Protein AF-A0A941UZP4-F1 (afdb_monomer_lite)

Foldseek 3Di:
DVCVVPNLVLQFPCVDPVVVPDDPVLVPPDDSVSSVVVCVVPVSRGADDWDDDVVDIDGHDDPVCVVVVDDD

pLDDT: mean 87.27, std 8.29, range [61.06, 95.88]

Structure (mmCIF, N/CA/C/O backbone):
data_AF-A0A941UZP4-F1
#
_entry.id   AF-A0A941UZP4-F1
#
loop_
_atom_site.group_PDB
_atom_site.id
_atom_site.type_symbol
_atom_site.label_atom_id
_atom_site.label_alt_id
_atom_site.label_comp_id
_atom_site.label_asym_id
_atom_site.label_entity_id
_atom_site.label_seq_id
_atom_site.pdbx_PDB_ins_code
_atom_site.Cartn_x
_atom_site.Cartn_y
_atom_site.Cartn_z
_atom_site.occupancy
_atom_site.B_iso_or_equiv
_atom_site.auth_seq_id
_atom_site.auth_comp_id
_atom_site.auth_asym_id
_atom_site.auth_atom_id
_atom_site.pdbx_PDB_model_num
ATOM 1 N N . MET A 1 1 ? -1.978 -14.040 -7.257 1.00 66.69 1 MET A N 1
ATOM 2 C CA . MET A 1 1 ? -2.313 -12.858 -6.420 1.00 66.69 1 MET A CA 1
ATOM 3 C C . MET A 1 1 ? -1.033 -12.295 -5.828 1.00 66.69 1 MET A C 1
ATOM 5 O O . MET A 1 1 ? -0.371 -13.006 -5.080 1.00 66.69 1 MET A O 1
ATOM 9 N N . TRP A 1 2 ? -0.715 -11.033 -6.117 1.00 75.31 2 TRP A N 1
ATOM 10 C CA . TRP A 1 2 ? 0.518 -10.351 -5.698 1.00 75.31 2 TRP A CA 1
ATOM 11 C C . TRP A 1 2 ? 0.841 -10.469 -4.200 1.00 75.31 2 TRP A C 1
ATOM 13 O O . TRP A 1 2 ? 1.982 -10.725 -3.823 1.00 75.31 2 TRP A O 1
ATOM 23 N N . ALA A 1 3 ? -0.177 -10.381 -3.337 1.00 76.06 3 ALA A N 1
ATOM 24 C CA . ALA A 1 3 ? -0.011 -10.494 -1.886 1.00 76.06 3 ALA A CA 1
ATOM 25 C C . ALA A 1 3 ? 0.519 -11.864 -1.421 1.00 76.06 3 ALA A C 1
ATOM 27 O O . ALA A 1 3 ? 1.105 -11.936 -0.346 1.00 76.06 3 ALA A O 1
ATOM 28 N N . LYS A 1 4 ? 0.345 -12.933 -2.217 1.00 74.19 4 LYS A N 1
ATOM 29 C CA . LYS A 1 4 ? 0.909 -14.264 -1.931 1.00 74.19 4 LYS A CA 1
ATOM 30 C C . LYS A 1 4 ? 2.394 -14.376 -2.303 1.00 74.19 4 LYS A C 1
ATOM 32 O O . LYS A 1 4 ? 3.076 -15.198 -1.713 1.00 74.19 4 LYS A O 1
ATOM 37 N N . HIS A 1 5 ? 2.880 -13.570 -3.254 1.00 72.50 5 HIS A N 1
ATOM 38 C CA . HIS A 1 5 ? 4.274 -13.617 -3.722 1.00 72.50 5 HIS A CA 1
ATOM 39 C C . HIS A 1 5 ? 5.207 -12.718 -2.898 1.00 72.50 5 HIS A C 1
ATOM 41 O O . HIS A 1 5 ? 6.278 -13.160 -2.506 1.00 72.50 5 HIS A O 1
ATOM 47 N N . LEU A 1 6 ? 4.810 -11.469 -2.614 1.00 78.00 6 LEU A N 1
ATOM 48 C CA . LEU A 1 6 ? 5.6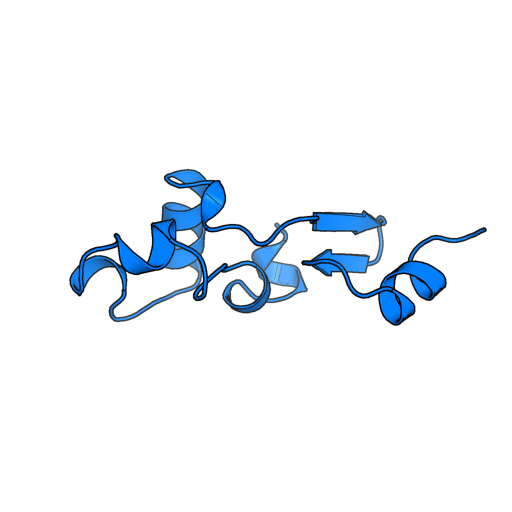63 -10.484 -1.915 1.00 78.00 6 LEU A CA 1
ATOM 49 C C . LEU A 1 6 ? 5.212 -10.151 -0.487 1.00 78.00 6 LEU A C 1
ATOM 51 O O . LEU A 1 6 ? 5.849 -9.349 0.201 1.00 78.00 6 LEU A O 1
ATOM 55 N N . GLY A 1 7 ? 4.078 -10.705 -0.057 1.00 84.12 7 GLY A N 1
ATOM 56 C CA . GLY A 1 7 ? 3.396 -10.287 1.161 1.00 84.12 7 GLY A CA 1
ATOM 57 C C . GLY A 1 7 ? 2.624 -8.975 0.983 1.00 84.12 7 GLY A C 1
ATOM 58 O O . GLY A 1 7 ? 3.056 -8.022 0.332 1.00 84.12 7 GLY A O 1
ATOM 59 N N . TRP A 1 8 ? 1.452 -8.895 1.610 1.00 88.44 8 TRP A N 1
ATOM 60 C CA . TRP A 1 8 ? 0.573 -7.721 1.537 1.00 88.44 8 TRP A CA 1
ATOM 61 C C . TRP A 1 8 ? 1.204 -6.438 2.104 1.00 88.44 8 TRP A C 1
ATOM 63 O O . TRP A 1 8 ? 0.891 -5.347 1.635 1.00 88.44 8 TRP A O 1
ATOM 73 N N . LYS A 1 9 ? 2.126 -6.551 3.071 1.00 89.75 9 LYS A N 1
ATOM 74 C CA . LYS A 1 9 ? 2.831 -5.401 3.667 1.00 89.75 9 LYS A CA 1
ATOM 75 C C . LYS A 1 9 ? 3.683 -4.646 2.644 1.00 89.75 9 LYS A C 1
ATOM 77 O O . LYS A 1 9 ? 3.808 -3.427 2.722 1.00 89.75 9 LYS A O 1
ATOM 82 N N . THR A 1 10 ? 4.252 -5.362 1.676 1.00 88.88 10 THR A N 1
ATOM 83 C CA . THR A 1 10 ? 5.073 -4.771 0.614 1.00 88.88 10 THR A CA 1
ATOM 84 C C . THR A 1 10 ? 4.211 -3.940 -0.333 1.00 88.88 10 THR A C 1
ATOM 86 O O . THR A 1 10 ? 4.601 -2.823 -0.677 1.00 88.88 10 THR A O 1
ATOM 89 N N . LEU A 1 11 ? 3.016 -4.443 -0.664 1.00 90.38 11 LEU A N 1
ATOM 90 C CA . LEU A 1 11 ? 2.016 -3.782 -1.511 1.00 90.38 11 LEU A CA 1
ATOM 91 C C . LEU A 1 11 ? 1.360 -2.575 -0.841 1.00 90.38 11 LEU A C 1
ATOM 93 O O . LEU A 1 11 ? 1.055 -1.600 -1.521 1.00 90.38 11 LEU A O 1
ATOM 97 N N . LEU A 1 12 ? 1.164 -2.617 0.476 1.00 92.38 12 LEU A N 1
ATOM 98 C CA . LEU A 1 12 ? 0.460 -1.572 1.206 1.00 92.38 12 LEU A CA 1
ATOM 99 C C . LEU A 1 12 ? 1.276 -0.270 1.299 1.00 92.38 12 LEU A C 1
ATOM 101 O O . LEU A 1 12 ? 2.398 -0.227 1.811 1.00 92.38 12 LEU A O 1
ATOM 105 N N . ASN A 1 13 ? 0.668 0.834 0.881 1.00 94.12 13 ASN A N 1
ATOM 106 C CA . ASN A 1 13 ? 1.189 2.185 1.012 1.00 94.12 13 ASN A CA 1
ATOM 107 C C . ASN A 1 13 ? 0.816 2.807 2.369 1.00 94.12 13 ASN A C 1
ATOM 109 O O . ASN A 1 13 ? 0.027 3.749 2.446 1.00 94.12 13 ASN A O 1
ATOM 113 N N . ALA A 1 14 ? 1.444 2.324 3.444 1.00 91.00 14 ALA A N 1
ATOM 114 C CA . ALA A 1 14 ? 1.247 2.856 4.800 1.00 91.00 14 ALA A CA 1
ATOM 115 C C . ALA A 1 14 ? 1.724 4.318 4.982 1.00 91.00 14 ALA A C 1
ATOM 117 O O . ALA A 1 14 ? 1.437 4.958 5.989 1.00 91.00 14 ALA A O 1
ATOM 118 N N . LYS A 1 15 ? 2.456 4.873 4.004 1.00 90.62 15 LYS A N 1
ATOM 119 C CA . LYS A 1 15 ? 2.903 6.278 3.994 1.00 90.62 15 LYS A CA 1
ATOM 120 C C . LYS A 1 15 ? 1.978 7.190 3.177 1.00 90.62 15 LYS A C 1
ATOM 122 O O . LYS A 1 15 ? 2.215 8.399 3.131 1.00 90.62 15 LYS A O 1
ATOM 127 N N . GLY A 1 16 ? 0.951 6.642 2.525 1.00 91.19 16 GLY A N 1
ATOM 128 C CA . GLY A 1 16 ? 0.022 7.380 1.671 1.00 91.19 16 GLY A CA 1
ATOM 129 C C . GLY A 1 16 ? -1.006 8.195 2.456 1.00 91.19 16 GLY A C 1
ATOM 130 O O . GLY A 1 16 ? -1.273 7.943 3.630 1.00 91.19 16 GLY A O 1
ATOM 131 N N . THR A 1 17 ? -1.613 9.188 1.806 1.00 94.31 17 THR A N 1
ATOM 132 C CA . THR A 1 17 ? -2.693 9.992 2.405 1.00 94.31 17 THR A CA 1
ATOM 133 C C . THR A 1 17 ? -3.938 9.156 2.676 1.00 94.31 17 THR A C 1
ATOM 135 O O . THR A 1 17 ? -4.561 9.330 3.714 1.00 94.31 17 THR A O 1
ATOM 138 N N . THR A 1 18 ? -4.267 8.211 1.794 1.00 94.25 18 THR A N 1
ATOM 139 C CA . THR A 1 18 ? -5.402 7.299 1.983 1.00 94.25 18 THR A CA 1
ATOM 140 C C . THR A 1 18 ? -5.251 6.447 3.235 1.00 94.25 18 THR A C 1
ATOM 142 O O . THR A 1 18 ? -6.203 6.349 3.992 1.00 94.25 18 THR A O 1
ATOM 145 N N . TRP A 1 19 ? -4.053 5.918 3.512 1.00 94.56 19 TRP A N 1
ATOM 146 C CA . TRP A 1 19 ? -3.800 5.166 4.744 1.00 94.56 19 TRP A CA 1
ATOM 147 C C . TRP A 1 19 ? -4.045 6.023 5.987 1.00 94.56 19 TRP A C 1
ATOM 149 O O . TRP A 1 19 ? -4.755 5.606 6.891 1.00 94.56 19 TRP A O 1
ATOM 159 N N . ARG A 1 20 ? -3.533 7.262 5.996 1.00 94.25 20 ARG A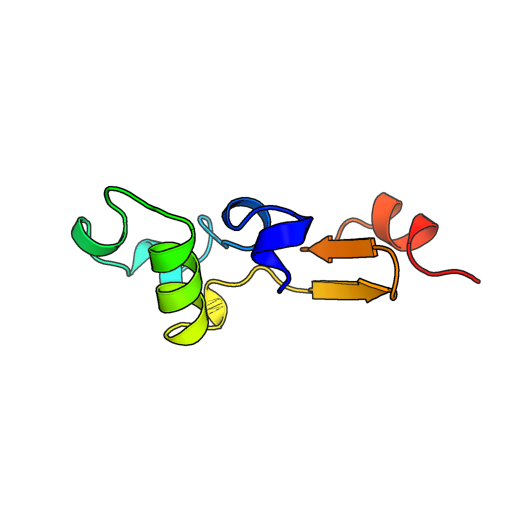 N 1
ATOM 160 C CA . ARG A 1 20 ? -3.743 8.203 7.110 1.00 94.25 20 ARG A CA 1
ATOM 161 C C . ARG A 1 20 ? -5.206 8.609 7.313 1.00 94.25 20 ARG A C 1
ATOM 163 O O . ARG A 1 20 ? -5.546 9.057 8.398 1.00 94.25 20 ARG A O 1
ATOM 170 N N . LYS A 1 21 ? -6.045 8.500 6.277 1.00 94.69 21 LYS A N 1
ATOM 171 C CA . LYS A 1 21 ? -7.486 8.785 6.343 1.00 94.69 21 LYS A CA 1
ATOM 172 C C . LYS A 1 21 ? -8.312 7.596 6.840 1.00 94.69 21 LYS A C 1
ATOM 174 O O . LYS A 1 21 ? -9.484 7.790 7.141 1.00 94.69 21 LYS A O 1
ATOM 179 N N . LEU A 1 22 ? -7.736 6.393 6.902 1.00 93.94 22 LEU A N 1
ATOM 180 C CA . LEU A 1 22 ? -8.423 5.237 7.468 1.00 93.94 22 LEU A CA 1
ATOM 181 C C . LEU A 1 22 ? -8.648 5.444 8.964 1.00 93.94 22 LEU A C 1
ATOM 183 O O . LEU A 1 22 ? -7.777 5.957 9.670 1.00 93.94 22 LEU A O 1
ATOM 187 N N . THR A 1 23 ? -9.794 4.980 9.438 1.00 95.31 23 THR A N 1
ATOM 188 C CA . THR A 1 23 ? -10.131 4.958 10.864 1.00 95.31 23 THR A CA 1
ATOM 189 C C . THR A 1 23 ? -9.157 4.069 11.657 1.00 95.31 23 THR A C 1
ATOM 191 O O . THR A 1 23 ? -8.549 3.154 11.083 1.00 95.31 23 THR A O 1
ATOM 194 N N . PRO A 1 24 ? -8.989 4.294 12.974 1.00 93.44 24 PRO A N 1
ATOM 195 C CA . PRO A 1 24 ? -8.180 3.422 13.828 1.00 93.44 24 PRO A CA 1
ATOM 196 C C . PRO A 1 24 ? -8.590 1.945 13.728 1.00 93.44 24 PRO A C 1
ATOM 198 O O . PRO A 1 24 ?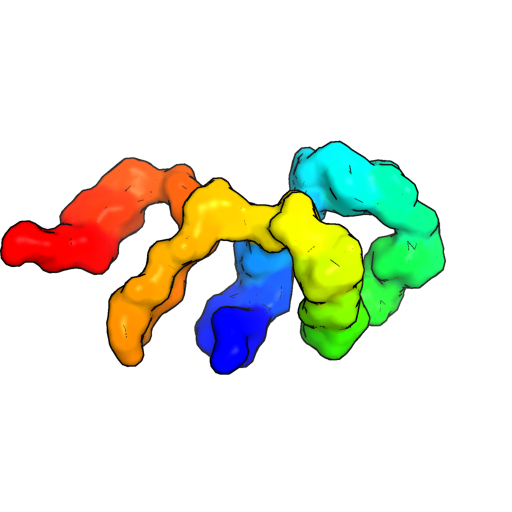 -7.731 1.067 13.638 1.00 93.44 24 PRO A O 1
ATOM 201 N N . GLU A 1 25 ? -9.890 1.669 13.639 1.00 93.50 25 GLU A N 1
ATOM 202 C CA . GLU A 1 25 ? -10.459 0.322 13.531 1.00 93.50 25 GLU A CA 1
ATOM 203 C C . GLU A 1 25 ? -10.083 -0.337 12.200 1.00 93.50 25 GLU A C 1
ATOM 205 O O . GLU A 1 25 ? -9.789 -1.535 12.140 1.00 93.50 25 GLU A O 1
ATOM 210 N N . GLN A 1 26 ? -10.035 0.440 11.113 1.00 92.81 26 GLN A N 1
ATOM 211 C CA . GLN A 1 26 ? -9.550 -0.046 9.822 1.00 92.81 26 GLN A CA 1
ATOM 212 C C . GLN A 1 26 ? -8.049 -0.361 9.860 1.00 92.81 26 GLN A C 1
ATOM 214 O O . GLN A 1 26 ? -7.633 -1.316 9.206 1.00 92.81 26 GLN A O 1
ATOM 219 N N . GLN A 1 27 ? -7.244 0.371 10.634 1.00 92.50 27 GLN A N 1
ATOM 220 C CA . GLN A 1 27 ? -5.794 0.146 10.736 1.00 92.50 27 GLN A CA 1
ATOM 221 C C . GLN A 1 27 ? -5.407 -0.978 11.717 1.00 92.50 27 GLN A C 1
ATOM 223 O O . GLN A 1 27 ? -4.362 -1.607 11.532 1.00 92.50 27 GLN A O 1
ATOM 228 N N . ALA A 1 28 ? -6.236 -1.252 12.727 1.00 93.00 28 ALA A N 1
ATOM 229 C CA . ALA A 1 28 ? -5.993 -2.274 13.748 1.00 93.00 28 ALA A CA 1
ATOM 230 C C . ALA A 1 28 ? -6.014 -3.713 13.193 1.00 93.00 28 ALA A C 1
ATOM 232 O O . ALA A 1 28 ? -6.626 -3.979 12.154 1.00 93.00 28 ALA A O 1
ATOM 233 N N . ASP A 1 29 ? -5.345 -4.639 13.892 1.00 91.38 29 ASP A N 1
ATOM 234 C CA . ASP A 1 29 ? -5.356 -6.094 13.644 1.00 91.38 29 ASP A CA 1
ATOM 235 C C . ASP A 1 29 ? -5.228 -6.480 12.164 1.00 91.38 29 ASP A C 1
ATOM 237 O O . ASP A 1 29 ? -5.976 -7.295 11.616 1.00 91.38 29 ASP A O 1
ATOM 241 N N . MET A 1 30 ? -4.296 -5.822 11.472 1.00 92.94 30 MET A N 1
ATOM 242 C CA . MET A 1 30 ? -4.197 -5.929 10.025 1.00 92.94 30 MET A CA 1
ATOM 243 C C . MET A 1 30 ? -3.761 -7.334 9.592 1.00 92.94 30 MET A C 1
ATOM 245 O O . MET A 1 30 ? -2.633 -7.768 9.835 1.00 92.94 30 MET A O 1
ATOM 249 N N . THR A 1 31 ? -4.650 -8.019 8.875 1.00 93.62 31 THR A N 1
ATOM 250 C CA . THR A 1 31 ? -4.394 -9.320 8.248 1.00 93.62 31 THR A CA 1
ATOM 251 C C . THR A 1 31 ? -4.219 -9.172 6.740 1.00 93.62 31 THR A C 1
ATOM 253 O O . THR A 1 31 ? -4.591 -8.160 6.148 1.00 93.62 31 THR A O 1
ATOM 256 N N . GLN A 1 32 ? -3.706 -10.213 6.080 1.00 92.50 32 GLN A N 1
ATOM 257 C CA . GLN A 1 32 ? -3.622 -10.229 4.619 1.00 92.50 32 GLN A CA 1
ATOM 258 C C . GLN A 1 32 ? -4.991 -10.045 3.956 1.00 92.50 32 GLN A C 1
ATOM 260 O O . GLN A 1 32 ? -5.101 -9.286 2.997 1.00 92.50 32 GLN A O 1
ATOM 265 N N . ALA A 1 33 ? -6.025 -10.723 4.461 1.00 92.88 33 ALA A N 1
ATOM 266 C CA . ALA A 1 33 ? -7.373 -10.627 3.912 1.00 92.88 33 ALA A CA 1
ATOM 267 C C . ALA A 1 33 ? -7.926 -9.203 4.053 1.00 92.88 33 ALA A C 1
ATOM 269 O O . ALA A 1 33 ? -8.395 -8.630 3.070 1.00 92.88 33 ALA A O 1
ATOM 270 N N . LYS A 1 34 ? -7.777 -8.601 5.241 1.00 94.50 34 LYS A N 1
ATOM 271 C CA . LYS A 1 34 ? -8.199 -7.220 5.507 1.00 94.50 34 LYS A CA 1
ATOM 272 C C . LYS A 1 34 ? -7.446 -6.219 4.631 1.00 94.50 34 LYS A C 1
ATOM 274 O O . LYS A 1 34 ? -8.064 -5.359 4.013 1.00 94.50 34 LYS A O 1
ATOM 279 N N . ALA A 1 35 ? -6.128 -6.367 4.515 1.00 93.50 35 ALA A N 1
ATOM 280 C CA . ALA A 1 35 ? -5.308 -5.494 3.685 1.00 93.50 35 ALA A CA 1
ATOM 281 C C . ALA A 1 35 ? -5.687 -5.586 2.200 1.00 93.50 35 ALA A C 1
ATOM 283 O O . ALA A 1 35 ? -5.767 -4.562 1.530 1.00 93.50 35 ALA A O 1
ATOM 284 N N . VAL A 1 36 ? -5.940 -6.794 1.681 1.00 92.62 36 VAL A N 1
ATOM 285 C CA . VAL A 1 36 ? -6.402 -6.983 0.297 1.00 92.62 36 VAL A CA 1
ATOM 286 C C . VAL A 1 36 ? -7.778 -6.355 0.090 1.00 92.62 36 VAL A C 1
ATOM 288 O O . VAL A 1 36 ? -7.946 -5.639 -0.890 1.00 92.62 36 VAL A O 1
ATOM 291 N N . ALA A 1 37 ? -8.723 -6.550 1.014 1.00 94.44 37 ALA A N 1
ATOM 292 C CA . ALA A 1 37 ? -10.043 -5.924 0.933 1.00 94.44 37 ALA A CA 1
ATOM 293 C C . ALA A 1 37 ? -9.941 -4.390 0.890 1.00 94.44 37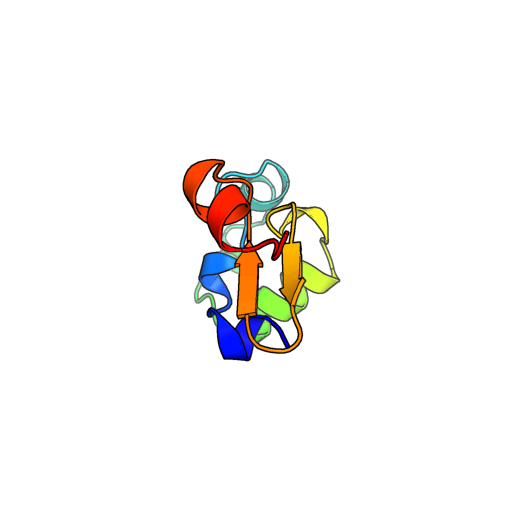 ALA A C 1
ATOM 295 O O . ALA A 1 37 ? -10.479 -3.766 -0.022 1.00 94.44 37 ALA A O 1
ATOM 296 N N . LEU A 1 38 ? -9.152 -3.794 1.791 1.00 95.12 38 LEU A N 1
ATOM 297 C CA . LEU A 1 38 ? -8.906 -2.350 1.803 1.00 95.12 38 LEU A CA 1
ATOM 298 C C . LEU A 1 38 ? -8.203 -1.861 0.531 1.00 95.12 38 LEU A C 1
ATOM 300 O O . LEU A 1 38 ? -8.513 -0.783 0.045 1.00 95.12 38 LEU A O 1
ATOM 304 N N . MET A 1 39 ? -7.260 -2.623 -0.027 1.00 94.38 39 MET A N 1
ATOM 305 C CA . MET A 1 39 ? -6.585 -2.265 -1.282 1.00 94.38 39 MET A CA 1
ATOM 306 C C . MET A 1 39 ? -7.508 -2.358 -2.507 1.00 94.38 39 MET A C 1
ATOM 308 O O . MET A 1 39 ? -7.299 -1.620 -3.468 1.00 94.38 39 MET A O 1
ATOM 312 N N . VAL A 1 40 ? -8.512 -3.240 -2.483 1.00 93.81 40 VAL A N 1
ATOM 313 C CA . VAL A 1 40 ? -9.559 -3.314 -3.515 1.00 93.81 40 VAL A CA 1
ATOM 314 C C . VAL A 1 40 ? -10.517 -2.131 -3.388 1.00 93.81 40 VAL A C 1
ATOM 316 O O . VAL A 1 40 ? -10.823 -1.491 -4.390 1.00 93.81 40 VAL A O 1
ATOM 319 N N . GLU A 1 41 ? -10.948 -1.814 -2.166 1.00 95.88 41 GLU A N 1
ATOM 320 C CA . GLU A 1 41 ? -11.834 -0.679 -1.875 1.00 95.88 41 GLU A CA 1
ATOM 321 C C . GLU A 1 41 ? -11.151 0.669 -2.156 1.00 95.88 41 GLU A C 1
ATOM 323 O O . GLU A 1 41 ? -11.739 1.569 -2.754 1.00 95.88 41 GLU A O 1
ATOM 328 N N . TYR A 1 42 ? -9.873 0.787 -1.793 1.00 95.31 42 TYR A N 1
ATOM 329 C CA . TYR A 1 42 ? -9.060 1.984 -1.966 1.00 95.31 42 TYR A CA 1
ATOM 330 C C . TYR A 1 42 ? -7.779 1.675 -2.761 1.00 95.31 42 TYR A C 1
ATOM 332 O O . TYR A 1 42 ? -6.702 1.510 -2.177 1.00 95.31 42 TYR A O 1
ATOM 340 N N . PRO A 1 43 ? -7.824 1.681 -4.107 1.00 93.69 43 PRO A N 1
ATOM 341 C CA . PRO A 1 43 ? -6.673 1.333 -4.950 1.00 93.69 43 PRO A CA 1
ATOM 342 C C . PRO A 1 43 ? -5.422 2.209 -4.773 1.00 93.69 43 PRO A C 1
ATOM 344 O O . PRO A 1 43 ? -4.332 1.825 -5.203 1.00 93.69 43 PRO A O 1
ATOM 347 N N . SER A 1 44 ? -5.544 3.394 -4.165 1.00 94.25 44 SER A N 1
ATOM 348 C CA . SER A 1 44 ? -4.415 4.265 -3.796 1.00 94.25 44 SER A CA 1
ATOM 349 C C . SER A 1 44 ? -3.618 3.761 -2.584 1.00 94.25 44 SER A C 1
ATOM 351 O O . SER A 1 44 ? -2.511 4.245 -2.334 1.00 94.25 44 SER A O 1
ATOM 353 N N . LEU A 1 45 ? -4.146 2.779 -1.841 1.00 94.62 45 LEU A N 1
ATOM 354 C CA . LEU A 1 45 ? -3.410 2.043 -0.811 1.00 94.62 45 LEU A CA 1
ATOM 355 C C . LEU A 1 45 ? -2.399 1.060 -1.399 1.00 94.62 45 LEU A C 1
ATOM 357 O O . LEU A 1 45 ? -1.575 0.544 -0.652 1.00 94.62 45 LEU A O 1
ATOM 361 N N . ILE A 1 46 ? -2.420 0.806 -2.705 1.00 93.38 46 ILE A N 1
ATOM 362 C CA . ILE A 1 46 ? -1.422 -0.029 -3.371 1.00 93.38 46 ILE A CA 1
ATOM 363 C C . ILE A 1 46 ? -0.244 0.867 -3.773 1.00 93.38 46 ILE A C 1
ATOM 365 O O . ILE A 1 46 ? -0.430 1.869 -4.467 1.00 93.38 46 ILE A O 1
ATOM 369 N N . LYS A 1 47 ? 0.978 0.528 -3.347 1.00 92.06 47 LYS A N 1
ATOM 370 C CA . LYS A 1 47 ? 2.205 1.199 -3.807 1.00 92.06 47 LYS A CA 1
ATOM 371 C C . LYS A 1 47 ? 2.342 1.049 -5.319 1.00 92.06 47 LYS A C 1
ATOM 373 O O . LYS A 1 47 ? 2.129 -0.031 -5.856 1.00 92.06 47 LYS A O 1
ATOM 378 N N . ARG A 1 48 ? 2.733 2.130 -5.994 1.00 90.62 48 ARG A N 1
ATOM 379 C CA . ARG A 1 48 ? 2.928 2.173 -7.448 1.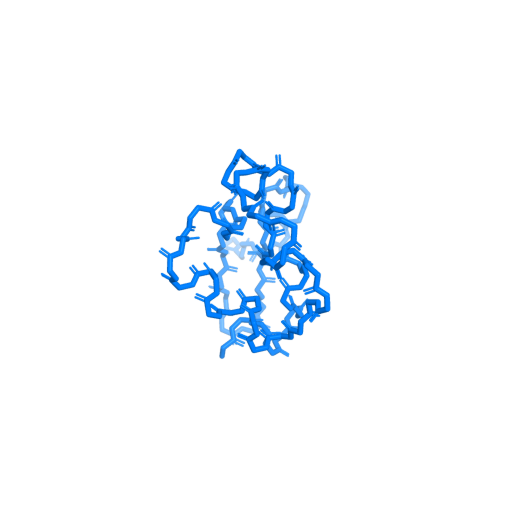00 90.62 48 ARG A CA 1
ATOM 380 C C . ARG A 1 48 ? 4.343 2.664 -7.785 1.00 90.62 48 ARG A C 1
ATOM 382 O O . ARG A 1 48 ? 4.875 3.460 -7.009 1.00 90.62 48 ARG A O 1
ATOM 389 N N . PRO A 1 49 ? 4.933 2.244 -8.919 1.00 91.19 49 PRO A N 1
ATOM 390 C CA . PRO A 1 49 ? 4.426 1.245 -9.872 1.00 91.19 49 PRO A CA 1
ATOM 391 C C . PRO A 1 49 ? 4.395 -0.181 -9.293 1.00 91.19 49 PRO A C 1
ATOM 393 O O . PRO A 1 49 ? 5.062 -0.464 -8.304 1.00 91.19 49 PRO A O 1
ATOM 396 N N . VAL A 1 50 ? 3.596 -1.063 -9.898 1.00 88.62 50 VAL A N 1
ATOM 397 C CA . VAL A 1 50 ? 3.675 -2.517 -9.689 1.00 88.62 50 VAL A CA 1
ATOM 398 C C . VAL A 1 50 ? 4.045 -3.120 -11.034 1.00 88.62 50 VAL A C 1
ATOM 400 O O . VAL A 1 50 ? 3.314 -2.924 -12.003 1.00 88.62 50 VAL A O 1
ATOM 403 N N . VAL A 1 51 ? 5.188 -3.793 -11.103 1.00 88.00 51 VAL A N 1
ATOM 404 C CA . VAL A 1 51 ? 5.701 -4.409 -12.329 1.00 88.00 51 VAL A CA 1
ATOM 405 C C . VAL A 1 51 ? 5.797 -5.905 -12.098 1.00 88.00 51 VAL A C 1
ATOM 407 O O . VAL A 1 51 ? 6.457 -6.349 -11.165 1.00 88.00 51 VAL A O 1
ATOM 410 N N . GLU A 1 52 ? 5.127 -6.680 -12.938 1.00 84.69 52 GLU A N 1
ATOM 411 C CA . GLU A 1 52 ? 5.145 -8.138 -12.897 1.00 84.69 52 GLU A CA 1
ATOM 412 C C . GLU A 1 52 ? 5.822 -8.656 -14.163 1.00 84.69 52 GLU A C 1
ATOM 414 O O . GLU A 1 52 ? 5.405 -8.344 -15.278 1.00 84.69 52 GLU A O 1
ATOM 419 N N . THR A 1 53 ? 6.870 -9.448 -13.988 1.00 78.31 53 THR A N 1
ATOM 420 C CA . THR A 1 53 ? 7.333 -10.400 -14.994 1.00 78.31 53 THR A CA 1
ATOM 421 C C . THR A 1 53 ? 6.783 -11.764 -14.587 1.00 78.31 53 THR A C 1
ATOM 423 O O . THR A 1 53 ? 6.553 -12.007 -13.405 1.00 78.31 53 THR A O 1
ATOM 426 N N . GLY A 1 54 ? 6.570 -12.695 -15.520 1.00 74.31 54 GLY A N 1
ATOM 427 C CA . GLY A 1 54 ? 5.977 -14.006 -15.193 1.00 74.31 54 GLY A CA 1
AT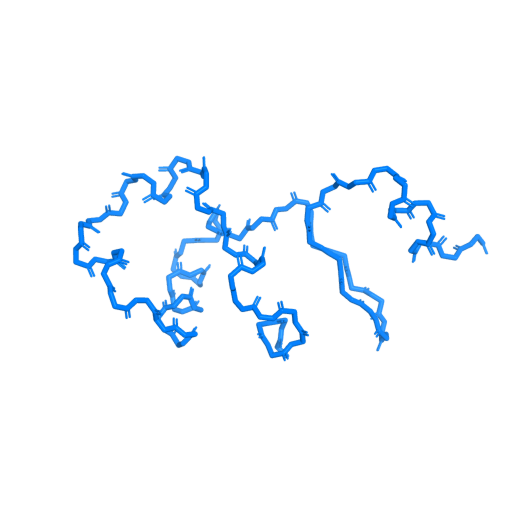OM 428 C C . GLY A 1 54 ? 6.700 -14.810 -14.091 1.00 74.31 54 GLY A C 1
ATOM 429 O O . GLY A 1 54 ? 6.169 -15.814 -13.629 1.00 74.31 54 GLY A O 1
ATOM 430 N N . GLN A 1 55 ? 7.892 -14.379 -13.661 1.00 75.38 55 GLN A N 1
ATOM 431 C CA . GLN A 1 55 ? 8.691 -14.984 -12.594 1.00 75.38 55 GLN A CA 1
ATOM 432 C C . GLN A 1 55 ? 8.885 -14.073 -11.371 1.00 75.38 55 GLN A C 1
ATOM 434 O O . GLN A 1 55 ? 9.205 -14.574 -10.292 1.00 75.38 55 GLN A O 1
ATOM 439 N N . GLN A 1 56 ? 8.727 -12.752 -11.505 1.00 78.69 56 GLN A N 1
ATOM 440 C CA . GLN A 1 56 ? 9.068 -11.797 -10.452 1.00 78.69 56 GLN A CA 1
ATOM 441 C C . GLN A 1 56 ? 8.061 -10.648 -10.374 1.00 78.69 56 GLN A C 1
ATOM 443 O O . GLN A 1 56 ? 7.475 -10.225 -11.361 1.00 78.69 56 GLN A O 1
ATOM 448 N N . LEU A 1 57 ? 7.894 -10.093 -9.178 1.00 85.25 57 LEU A N 1
ATOM 449 C CA . LEU A 1 57 ? 7.039 -8.939 -8.935 1.00 85.25 57 LEU A CA 1
ATOM 450 C C . LEU A 1 57 ? 7.875 -7.855 -8.257 1.00 85.25 57 LEU A C 1
ATOM 452 O O . LEU A 1 57 ? 8.617 -8.141 -7.318 1.00 85.25 57 LEU A O 1
ATOM 456 N N . LEU A 1 58 ? 7.729 -6.616 -8.708 1.00 86.00 58 LEU A N 1
ATOM 457 C CA . LEU A 1 58 ? 8.392 -5.445 -8.156 1.00 86.00 58 LEU A CA 1
ATOM 458 C C . LEU A 1 58 ? 7.345 -4.391 -7.803 1.00 86.00 58 LEU A C 1
ATOM 460 O O . LEU A 1 58 ? 6.406 -4.139 -8.556 1.00 86.00 58 LEU A O 1
ATOM 464 N N . VAL A 1 59 ? 7.486 -3.798 -6.619 1.00 88.81 59 VAL A N 1
ATOM 465 C CA . VAL A 1 59 ? 6.521 -2.849 -6.056 1.00 88.81 59 VAL A CA 1
ATOM 466 C C . VAL A 1 59 ? 7.248 -1.584 -5.615 1.00 88.81 59 VAL A C 1
ATOM 468 O O . VAL A 1 59 ? 8.147 -1.640 -4.777 1.00 88.81 59 VAL A O 1
ATOM 471 N N . GLY A 1 60 ? 6.801 -0.436 -6.119 1.00 85.00 60 GLY A N 1
ATOM 472 C CA . GLY A 1 60 ? 7.502 0.841 -5.995 1.00 85.00 60 GLY A CA 1
ATOM 473 C C . GLY A 1 60 ? 8.539 1.027 -7.101 1.00 85.00 60 GLY A C 1
ATOM 474 O O . GLY A 1 60 ? 8.695 0.166 -7.955 1.00 85.00 60 GLY A O 1
ATOM 475 N N . PHE A 1 61 ? 9.219 2.173 -7.110 1.00 83.69 61 PHE A N 1
ATOM 476 C CA . PHE A 1 61 ? 10.296 2.461 -8.055 1.00 83.69 61 PHE A CA 1
ATOM 477 C C . PHE A 1 61 ? 11.622 2.552 -7.308 1.00 83.69 61 PHE A C 1
ATOM 479 O O . PHE A 1 61 ? 11.784 3.396 -6.430 1.00 83.69 61 PHE A O 1
ATOM 486 N N . ASP A 1 62 ? 12.548 1.678 -7.681 1.00 84.00 62 ASP A N 1
ATOM 487 C CA . ASP A 1 62 ? 13.947 1.716 -7.275 1.00 84.00 62 ASP A CA 1
ATOM 488 C C . ASP A 1 62 ? 14.794 1.577 -8.553 1.00 84.00 62 ASP A C 1
ATOM 490 O O . ASP A 1 62 ? 14.654 0.563 -9.242 1.00 84.00 62 ASP A O 1
ATOM 494 N N . PRO A 1 63 ? 15.630 2.572 -8.908 1.00 84.12 63 PRO A N 1
ATOM 495 C CA . PRO A 1 63 ? 16.400 2.555 -10.151 1.00 84.12 63 PRO A CA 1
ATOM 496 C C . PRO A 1 63 ? 17.341 1.353 -10.302 1.00 84.12 63 PRO A C 1
ATOM 498 O O . PRO A 1 63 ? 17.488 0.835 -11.409 1.00 84.12 63 PRO A O 1
ATOM 501 N N . GLN A 1 64 ? 17.974 0.902 -9.214 1.00 84.00 64 GLN A N 1
ATOM 502 C CA . GLN A 1 64 ? 18.921 -0.218 -9.245 1.00 84.00 64 GLN A CA 1
ATOM 503 C C . GLN A 1 64 ? 18.182 -1.541 -9.450 1.00 84.00 64 GLN A C 1
ATOM 505 O O . GLN A 1 64 ? 18.594 -2.367 -10.271 1.00 84.00 64 GLN A O 1
ATOM 510 N N . MET A 1 65 ? 17.055 -1.715 -8.756 1.00 81.44 65 MET A N 1
ATOM 511 C CA . MET A 1 65 ? 16.200 -2.886 -8.939 1.00 81.44 65 MET A CA 1
ATOM 512 C C . MET A 1 65 ? 15.593 -2.899 -10.343 1.00 81.44 65 MET A C 1
ATOM 514 O O . MET A 1 65 ? 15.680 -3.914 -11.024 1.00 81.44 65 MET A O 1
ATOM 518 N N . PHE A 1 66 ? 15.052 -1.774 -10.823 1.00 83.81 66 PHE A N 1
ATOM 519 C CA . PHE A 1 66 ? 14.456 -1.674 -12.161 1.00 83.81 66 PHE A CA 1
ATOM 520 C C . PHE A 1 66 ? 15.441 -2.025 -13.281 1.00 83.81 66 PHE A C 1
ATOM 522 O O . PHE A 1 66 ? 15.075 -2.761 -14.195 1.00 83.81 66 PHE A O 1
ATOM 529 N N . ALA A 1 67 ? 16.686 -1.543 -13.199 1.00 82.88 67 ALA A N 1
ATOM 530 C CA . ALA A 1 67 ? 17.719 -1.826 -14.197 1.00 82.88 67 ALA A CA 1
ATOM 531 C C . ALA A 1 67 ? 18.067 -3.322 -14.307 1.00 82.88 67 ALA A C 1
ATOM 533 O O . ALA A 1 67 ? 18.472 -3.776 -15.374 1.00 82.88 67 ALA A O 1
ATOM 534 N N . SER A 1 68 ? 17.898 -4.079 -13.218 1.00 80.69 68 SER A N 1
ATOM 535 C CA . SER A 1 68 ? 18.116 -5.532 -13.187 1.00 80.69 68 SER A CA 1
ATOM 536 C C . SER A 1 68 ? 16.843 -6.333 -13.496 1.00 80.69 68 SER A C 1
ATOM 538 O O . SER A 1 68 ? 16.923 -7.512 -13.824 1.00 80.69 68 SER A O 1
ATOM 540 N N . PHE A 1 69 ? 15.671 -5.705 -13.359 1.00 77.19 69 PHE A N 1
ATOM 541 C CA . PHE A 1 69 ? 14.357 -6.345 -13.451 1.00 77.19 69 PHE A CA 1
ATOM 542 C C . PHE A 1 69 ? 13.789 -6.367 -14.873 1.00 77.19 69 PHE A C 1
ATOM 544 O O . PHE A 1 69 ? 13.010 -7.256 -15.215 1.00 77.19 69 PHE A O 1
ATOM 551 N N . ILE A 1 70 ? 14.156 -5.387 -15.702 1.00 70.69 70 ILE A N 1
ATOM 552 C CA . ILE A 1 70 ? 13.750 -5.328 -17.108 1.00 70.69 70 ILE A CA 1
ATOM 553 C C . ILE A 1 70 ? 14.864 -5.976 -17.943 1.00 70.69 70 ILE A C 1
ATOM 555 O O . ILE A 1 70 ? 15.944 -5.389 -18.044 1.00 70.69 70 ILE A O 1
ATOM 559 N N . PRO A 1 71 ? 14.649 -7.174 -18.525 1.00 63.66 71 PRO A N 1
ATOM 560 C CA . PRO A 1 71 ? 15.611 -7.743 -19.462 1.00 63.66 71 PRO A CA 1
ATOM 561 C C . PRO A 1 71 ? 15.778 -6.792 -20.657 1.00 63.66 71 PRO A C 1
ATOM 563 O O . PRO A 1 71 ? 14.794 -6.221 -21.130 1.00 63.66 71 PRO A O 1
ATOM 566 N N . ARG A 1 72 ? 17.027 -6.584 -21.091 1.00 61.06 72 ARG A N 1
ATOM 567 C CA . ARG A 1 72 ? 17.344 -5.781 -22.283 1.00 61.06 72 ARG A CA 1
ATOM 568 C C . ARG A 1 72 ? 16.927 -6.487 -23.563 1.00 61.06 72 ARG A C 1
ATOM 570 O O . ARG A 1 72 ? 17.074 -7.728 -23.608 1.00 61.06 72 ARG A O 1
#

Radius of gyration: 13.38 Å; chains: 1; bounding box: 31×25×36 Å

Sequence (72 aa):
MWAKHLGWKTLLNAKGTTWRKLTPEQQADMTQAKAVALMVEYPSLIKRPVVETGQQLLVGFDPQMFASFIPR

Secondary structure (DSSP, 8-state):
-HHHHH-HHHHB-TTSHHHHHS-HHHHSS--HHHHHHHHHH-GGGB-S-EEEETTEEEES--HHHHHHHS--